Protein AF-A0A7E6EPK2-F1 (afdb_monomer)

Structure (mmCIF, N/CA/C/O backbone):
data_AF-A0A7E6EPK2-F1
#
_entry.id   AF-A0A7E6EPK2-F1
#
loop_
_atom_site.group_PDB
_atom_site.id
_atom_site.type_symbol
_atom_site.label_atom_id
_atom_site.label_alt_id
_atom_site.label_comp_id
_atom_site.label_asym_id
_atom_site.label_entity_id
_atom_site.label_seq_id
_atom_site.pdbx_PDB_ins_code
_atom_site.Cartn_x
_atom_site.Cartn_y
_atom_site.Cartn_z
_atom_site.occupancy
_atom_site.B_iso_or_equiv
_atom_site.auth_seq_id
_atom_site.auth_comp_id
_atom_site.auth_asym_id
_atom_site.auth_atom_id
_atom_site.pdbx_PDB_model_num
ATOM 1 N N . MET A 1 1 ? -12.615 52.666 -7.085 1.00 39.44 1 MET A N 1
ATOM 2 C CA . MET A 1 1 ? -12.858 51.399 -6.363 1.00 39.44 1 MET A CA 1
ATOM 3 C C . MET A 1 1 ? -12.971 50.296 -7.410 1.00 39.44 1 MET A C 1
ATOM 5 O O . MET A 1 1 ? -14.029 50.155 -8.000 1.00 39.44 1 MET A O 1
ATOM 9 N N . HIS A 1 2 ? -11.875 49.606 -7.739 1.00 39.09 2 HIS A N 1
ATOM 10 C CA . HIS A 1 2 ? -11.909 48.462 -8.660 1.00 39.09 2 HIS A CA 1
ATOM 11 C C . HIS A 1 2 ? -11.990 47.189 -7.820 1.00 39.09 2 HIS A C 1
ATOM 13 O O . HIS A 1 2 ? -11.055 46.872 -7.089 1.00 39.09 2 HIS A O 1
ATOM 19 N N . PHE A 1 3 ? -13.142 46.522 -7.870 1.00 43.41 3 PHE A N 1
ATOM 20 C CA . PHE A 1 3 ? -13.379 45.263 -7.176 1.00 43.41 3 PHE A CA 1
ATOM 21 C C . PHE A 1 3 ? -12.664 44.113 -7.892 1.00 43.41 3 PHE A C 1
ATOM 23 O O . PHE A 1 3 ? -12.758 43.952 -9.109 1.00 43.41 3 PHE A O 1
ATOM 30 N N . SER A 1 4 ? -11.950 43.332 -7.085 1.00 51.44 4 SER A N 1
ATOM 31 C CA . SER A 1 4 ? -11.277 42.07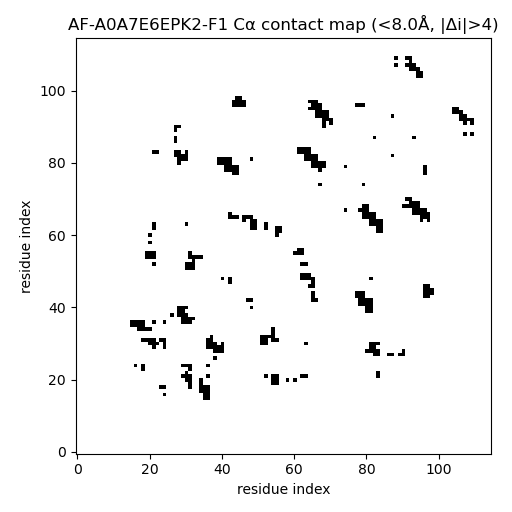8 -7.398 1.00 51.44 4 SER A CA 1
ATOM 32 C C . SER A 1 4 ? -12.085 41.176 -8.327 1.00 51.44 4 SER A C 1
ATOM 34 O O . SER A 1 4 ? -13.186 40.754 -7.994 1.00 51.44 4 SER A O 1
ATOM 36 N N . SER A 1 5 ? -11.486 40.807 -9.456 1.00 50.72 5 SER A N 1
ATOM 37 C CA . SER A 1 5 ? -11.909 39.659 -10.270 1.00 50.72 5 SER A CA 1
ATOM 38 C C . SER A 1 5 ? -10.767 38.649 -10.387 1.00 50.72 5 SER A C 1
ATOM 40 O O . SER A 1 5 ? -10.569 38.032 -11.425 1.00 50.72 5 SER A 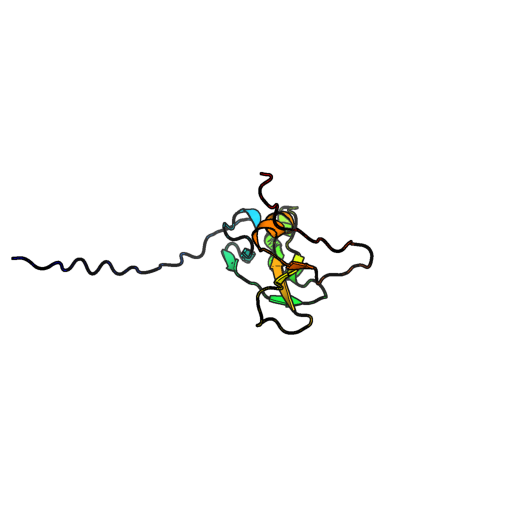O 1
ATOM 42 N N . ALA A 1 6 ? -9.985 38.478 -9.320 1.00 53.69 6 ALA A N 1
ATOM 43 C CA . ALA A 1 6 ? -9.152 37.295 -9.164 1.00 53.69 6 ALA A CA 1
ATOM 44 C C . ALA A 1 6 ? -10.051 36.177 -8.632 1.00 53.69 6 ALA A C 1
ATOM 46 O O . ALA A 1 6 ? -9.975 35.776 -7.472 1.00 53.69 6 ALA A O 1
ATOM 47 N N . LEU A 1 7 ? -10.963 35.713 -9.489 1.00 48.81 7 LEU A N 1
ATOM 48 C CA . LEU A 1 7 ? -11.565 34.401 -9.343 1.00 48.81 7 LEU A CA 1
ATOM 49 C C . LEU A 1 7 ? -10.425 33.418 -9.634 1.00 48.81 7 LEU A C 1
ATOM 51 O O . LEU A 1 7 ? -10.263 32.931 -10.749 1.00 48.81 7 LEU A O 1
ATOM 55 N N . THR A 1 8 ? -9.543 33.234 -8.651 1.00 54.28 8 THR A N 1
ATOM 56 C CA . THR A 1 8 ? -8.537 32.182 -8.652 1.00 54.28 8 THR A CA 1
ATOM 57 C C . THR A 1 8 ? -9.331 30.897 -8.585 1.00 54.28 8 THR A C 1
ATOM 59 O O . THR A 1 8 ? -9.704 30.417 -7.518 1.00 54.28 8 THR A O 1
ATOM 62 N N . ILE A 1 9 ? -9.689 30.404 -9.765 1.00 54.22 9 ILE A N 1
ATOM 63 C CA . ILE A 1 9 ? -10.187 29.065 -9.982 1.00 54.22 9 ILE A CA 1
ATOM 64 C C . ILE A 1 9 ? -9.082 28.178 -9.412 1.00 54.22 9 ILE A C 1
ATOM 66 O O . ILE A 1 9 ? -8.069 27.934 -10.066 1.00 54.22 9 ILE A O 1
ATOM 70 N N . CYS A 1 10 ? -9.245 27.739 -8.163 1.00 49.09 10 CYS A N 1
ATOM 71 C CA . CYS A 1 10 ? -8.569 26.569 -7.630 1.00 49.09 10 CYS A CA 1
ATOM 72 C C . CYS A 1 10 ? -9.090 25.375 -8.430 1.00 49.09 10 CYS A C 1
ATOM 74 O O . CYS A 1 10 ? -9.870 24.560 -7.944 1.00 49.09 10 CYS A O 1
ATOM 76 N N . ALA A 1 11 ? -8.691 25.306 -9.699 1.00 52.34 11 ALA A N 1
ATOM 77 C CA . ALA A 1 11 ? -8.663 24.079 -10.446 1.00 52.34 11 ALA A CA 1
ATOM 78 C C . ALA A 1 11 ? -7.656 23.219 -9.691 1.00 52.34 11 ALA A C 1
ATOM 80 O O . ALA A 1 11 ? -6.447 23.313 -9.896 1.00 52.34 11 ALA A O 1
ATOM 81 N N . PHE A 1 12 ? -8.169 22.433 -8.748 1.00 47.88 12 PHE A N 1
ATOM 82 C CA . PHE A 1 12 ? -7.507 21.246 -8.250 1.00 47.88 12 PHE A CA 1
ATOM 83 C C . PHE A 1 12 ? -7.334 20.323 -9.454 1.00 47.88 12 PHE A C 1
ATOM 85 O O . PHE A 1 12 ? -8.106 19.396 -9.681 1.00 47.88 12 PHE A O 1
ATOM 92 N N . ILE A 1 13 ? -6.334 20.617 -10.282 1.00 51.56 13 ILE A N 1
ATOM 93 C CA . ILE A 1 13 ? -5.779 19.649 -11.201 1.00 51.56 13 ILE A CA 1
ATOM 94 C C . ILE A 1 13 ? -5.080 18.661 -10.272 1.00 51.56 13 ILE A C 1
ATOM 96 O O . ILE A 1 13 ? -3.914 18.841 -9.923 1.00 51.56 13 ILE A O 1
ATOM 100 N N . CYS A 1 14 ? -5.812 17.647 -9.810 1.00 55.41 14 CYS A N 1
ATOM 101 C CA . CYS A 1 14 ? -5.208 16.402 -9.364 1.00 55.41 14 CYS A CA 1
ATOM 102 C C . CYS A 1 14 ? -4.462 15.842 -10.578 1.00 55.41 14 CYS A C 1
ATOM 104 O O . CYS A 1 14 ? -4.998 15.024 -11.317 1.00 55.41 14 CYS A O 1
ATOM 106 N N . LYS A 1 15 ? -3.254 16.354 -10.847 1.00 60.91 15 LYS A N 1
ATOM 107 C CA . LYS A 1 15 ? -2.338 15.715 -11.781 1.00 60.91 15 LYS A CA 1
ATOM 108 C C . LYS A 1 15 ? -2.072 14.346 -11.181 1.00 60.91 15 LYS A C 1
ATOM 110 O O . LYS A 1 15 ? -1.527 14.270 -10.079 1.00 60.91 15 LYS A O 1
ATOM 115 N N . GLU A 1 16 ? -2.535 13.297 -11.852 1.00 67.19 16 GLU A N 1
ATOM 116 C CA . GLU A 1 16 ? -2.161 11.937 -11.490 1.00 67.19 16 GLU A CA 1
ATOM 117 C C . GLU A 1 16 ? -0.632 11.901 -11.439 1.00 67.19 16 GLU A C 1
ATOM 119 O O . GLU A 1 16 ? 0.042 12.305 -12.389 1.00 67.19 16 GLU A O 1
ATOM 124 N N . LYS A 1 17 ? -0.084 11.565 -10.270 1.00 83.69 17 LYS A N 1
ATOM 125 C CA . LYS A 1 17 ? 1.358 11.601 -10.067 1.00 83.69 17 LYS A CA 1
ATOM 126 C C . LYS A 1 17 ? 1.951 10.351 -10.699 1.00 83.69 17 LYS A C 1
ATOM 128 O O . LYS A 1 17 ? 1.549 9.242 -10.345 1.00 83.69 17 LYS A O 1
ATOM 133 N N . GLU A 1 18 ? 2.896 10.549 -11.606 1.00 90.38 18 GLU A N 1
ATOM 134 C CA . GLU A 1 18 ? 3.665 9.455 -12.185 1.00 90.38 18 GLU A CA 1
ATOM 135 C C . GLU A 1 18 ? 4.539 8.787 -11.117 1.00 90.38 18 GLU A C 1
ATOM 137 O O . GLU A 1 18 ? 5.022 9.436 -10.182 1.00 90.38 18 GLU A O 1
ATOM 142 N N . CYS A 1 19 ? 4.726 7.481 -11.251 1.00 90.25 19 CYS A N 1
ATOM 143 C CA . CYS A 1 19 ? 5.522 6.672 -10.340 1.00 90.25 19 CYS A CA 1
ATOM 144 C C . CYS A 1 19 ? 6.196 5.517 -11.080 1.00 90.25 19 CYS A C 1
ATOM 146 O O . CYS A 1 19 ? 5.720 5.049 -12.113 1.00 90.25 19 CYS A O 1
ATOM 148 N N . THR A 1 20 ? 7.298 5.038 -10.514 1.00 90.19 20 THR A N 1
ATOM 149 C CA . THR A 1 20 ? 7.972 3.803 -10.930 1.00 90.19 20 THR A CA 1
ATOM 150 C C . THR A 1 20 ? 7.729 2.692 -9.913 1.00 90.19 20 THR A C 1
ATOM 152 O O . THR A 1 20 ? 7.578 1.537 -10.294 1.00 9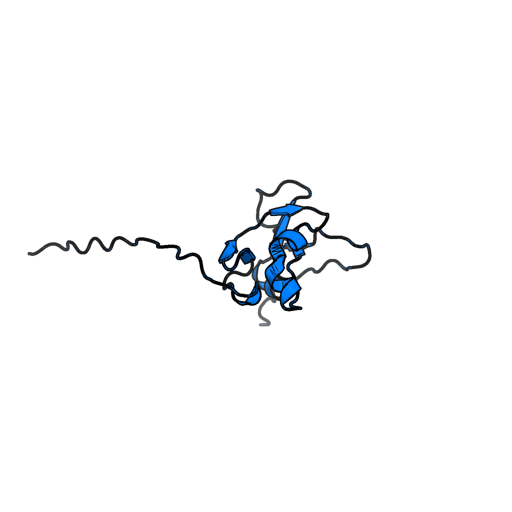0.19 20 THR A O 1
ATOM 155 N N . VAL A 1 21 ? 7.639 3.037 -8.629 1.00 91.12 21 VAL A N 1
ATOM 156 C CA . VAL A 1 21 ? 7.281 2.140 -7.521 1.00 91.12 21 VAL A CA 1
ATOM 157 C C . VAL A 1 21 ? 6.356 2.862 -6.540 1.00 91.12 21 VAL A C 1
ATOM 159 O O . VAL A 1 21 ? 6.268 4.090 -6.527 1.00 91.12 21 VAL A O 1
ATOM 162 N N . SER A 1 22 ? 5.663 2.125 -5.675 1.00 90.00 22 SER A N 1
ATOM 163 C CA . SER A 1 22 ? 4.722 2.679 -4.686 1.00 90.00 22 SER A CA 1
ATOM 164 C C . SER A 1 22 ? 5.395 3.608 -3.663 1.00 90.00 22 SER A C 1
ATOM 166 O O . SER A 1 22 ? 4.742 4.424 -3.002 1.00 90.00 22 SER A O 1
ATOM 168 N N . TYR A 1 23 ? 6.722 3.546 -3.546 1.00 88.44 23 TYR A N 1
ATOM 169 C CA . TYR A 1 23 ? 7.506 4.479 -2.741 1.00 88.44 23 TYR A CA 1
ATOM 170 C C . TYR A 1 23 ? 7.466 5.917 -3.258 1.00 88.44 23 TYR A C 1
ATOM 172 O O . TYR A 1 23 ? 7.414 6.830 -2.433 1.00 88.44 23 TYR A O 1
ATOM 180 N N . ASP A 1 24 ? 7.360 6.117 -4.572 1.00 89.25 24 ASP A N 1
ATOM 181 C CA . ASP A 1 24 ? 7.325 7.444 -5.201 1.00 89.25 24 ASP A CA 1
ATOM 182 C C . ASP A 1 24 ? 6.038 8.220 -4.870 1.00 89.25 24 ASP A C 1
ATOM 184 O O . ASP A 1 24 ? 5.976 9.457 -4.969 1.00 89.25 24 ASP A O 1
ATOM 188 N N . CYS A 1 25 ? 4.994 7.497 -4.459 1.00 89.06 25 CYS A N 1
ATOM 189 C CA . CYS A 1 25 ? 3.701 8.071 -4.133 1.00 89.06 25 CYS A CA 1
ATOM 190 C C . CYS A 1 25 ? 3.723 8.768 -2.760 1.00 89.06 25 CYS A C 1
ATOM 192 O O . CYS A 1 25 ? 4.118 8.163 -1.760 1.00 89.06 25 CYS A O 1
ATOM 194 N N . PRO A 1 26 ? 3.328 10.050 -2.674 1.00 87.75 26 PRO A N 1
ATOM 195 C CA . PRO A 1 26 ? 3.454 10.842 -1.456 1.00 87.75 26 PRO A CA 1
ATOM 196 C C . PRO A 1 26 ? 2.449 10.431 -0.377 1.00 87.75 26 PRO A C 1
ATOM 198 O O . PRO A 1 26 ? 2.727 10.626 0.804 1.00 87.75 26 PRO A O 1
ATOM 201 N N . ASN A 1 27 ? 1.285 9.884 -0.746 1.00 87.94 27 ASN A N 1
ATOM 202 C CA . ASN A 1 27 ? 0.305 9.444 0.237 1.00 87.94 27 ASN A CA 1
ATOM 203 C C . ASN A 1 27 ? 0.625 8.018 0.720 1.00 87.94 27 ASN A C 1
ATOM 205 O O . ASN A 1 27 ? 0.904 7.143 -0.101 1.00 87.94 27 ASN A O 1
ATOM 209 N N . PRO A 1 28 ? 0.508 7.726 2.026 1.00 85.06 28 PRO A N 1
ATOM 210 C CA . PRO A 1 28 ? 0.741 6.379 2.539 1.00 85.06 28 PRO A CA 1
ATOM 211 C C . PRO A 1 28 ? -0.269 5.342 2.025 1.00 85.06 28 PRO A C 1
ATOM 213 O O . PRO A 1 28 ? 0.021 4.152 2.047 1.00 85.06 28 PRO A O 1
ATOM 216 N N . ARG A 1 29 ? -1.429 5.779 1.521 1.00 86.69 29 ARG A N 1
ATOM 217 C CA . ARG A 1 29 ? -2.484 4.925 0.951 1.00 86.69 29 ARG A CA 1
ATOM 218 C C . ARG A 1 29 ? -2.472 4.877 -0.576 1.00 86.69 29 ARG A C 1
ATOM 220 O O . ARG A 1 29 ? -3.471 4.490 -1.183 1.00 86.69 29 ARG A O 1
ATOM 227 N N . GLU A 1 30 ? -1.402 5.360 -1.197 1.00 90.62 30 GLU A N 1
ATOM 228 C CA . GLU A 1 30 ? -1.211 5.281 -2.641 1.00 90.62 30 GLU A CA 1
ATOM 229 C C . GLU A 1 30 ? -0.287 4.122 -3.018 1.00 90.62 30 GLU A C 1
ATOM 231 O O . GLU A 1 30 ? 0.709 3.852 -2.347 1.00 90.62 30 GLU A O 1
ATOM 236 N N . VAL A 1 31 ? -0.623 3.469 -4.127 1.00 90.94 31 VAL A N 1
ATOM 237 C CA . VAL A 1 31 ? 0.131 2.377 -4.752 1.00 90.94 31 VAL A CA 1
ATOM 238 C C . VAL A 1 31 ? 0.379 2.729 -6.213 1.00 90.94 31 VAL A C 1
ATOM 240 O O . VAL A 1 31 ? -0.466 3.359 -6.854 1.00 90.94 31 VAL A O 1
ATOM 243 N N . CYS A 1 32 ? 1.530 2.330 -6.747 1.00 91.31 32 CYS A N 1
ATOM 244 C CA . CYS A 1 32 ? 1.883 2.589 -8.134 1.00 91.31 32 CYS A CA 1
ATOM 245 C C . CYS A 1 32 ? 1.278 1.540 -9.075 1.00 91.31 32 CYS A C 1
ATOM 247 O O . CYS A 1 32 ? 1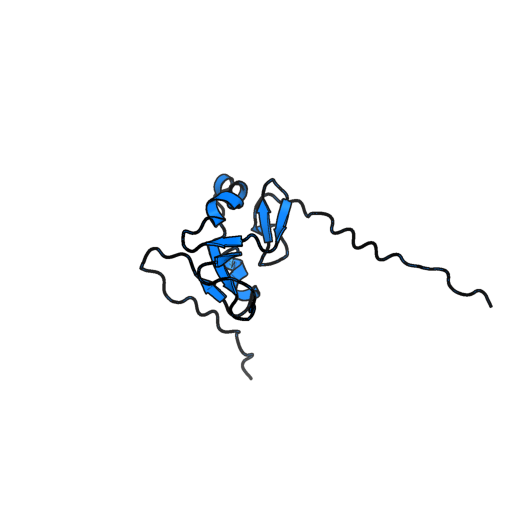.743 0.404 -9.124 1.00 91.31 32 CYS A O 1
ATOM 249 N N . VAL A 1 33 ? 0.269 1.929 -9.861 1.00 90.38 33 VAL A N 1
ATOM 250 C CA . VAL A 1 33 ? -0.411 1.051 -10.826 1.00 90.38 33 VAL A CA 1
ATOM 251 C C . VAL A 1 33 ? -0.325 1.660 -12.212 1.00 90.38 33 VAL A C 1
ATOM 253 O O . VAL A 1 33 ? -0.811 2.767 -12.434 1.00 90.38 33 VAL A O 1
ATOM 256 N N . GLY A 1 34 ? 0.276 0.936 -13.158 1.00 88.06 34 GLY A N 1
ATOM 257 C CA . GLY A 1 34 ? 0.412 1.423 -14.533 1.00 88.06 34 GLY A CA 1
ATOM 258 C C . GLY A 1 34 ? 1.129 2.773 -14.607 1.00 88.06 34 GLY A C 1
ATOM 259 O O . GLY A 1 34 ? 0.685 3.650 -15.336 1.00 88.06 34 GLY A O 1
ATOM 260 N N . GLN A 1 35 ? 2.192 2.940 -13.810 1.00 89.31 35 GLN A N 1
ATOM 261 C CA . GLN A 1 35 ? 2.990 4.169 -13.687 1.00 89.31 35 GLN A CA 1
ATOM 262 C C . GLN A 1 35 ? 2.256 5.375 -13.084 1.00 89.31 35 GLN A C 1
ATOM 264 O O . GLN A 1 35 ? 2.753 6.494 -13.164 1.00 89.31 35 GLN A O 1
ATOM 269 N N . LEU A 1 36 ? 1.100 5.169 -12.447 1.00 90.69 36 LEU A N 1
ATOM 270 C CA . LEU A 1 36 ? 0.330 6.230 -11.801 1.00 90.69 36 LEU A CA 1
ATOM 271 C C . LEU A 1 36 ? 0.019 5.884 -10.342 1.00 90.69 3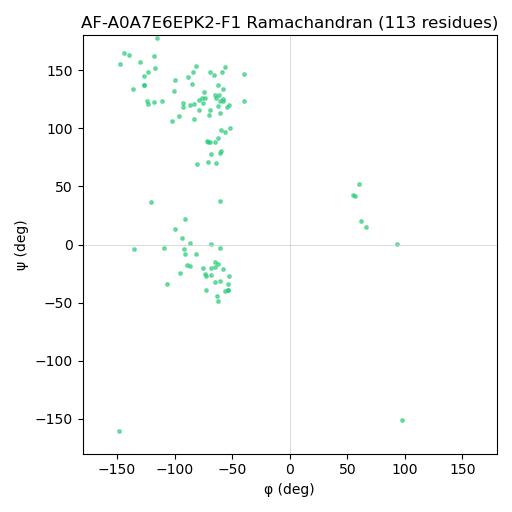6 LEU A C 1
ATOM 273 O O . LEU A 1 36 ? -0.385 4.763 -10.023 1.00 90.69 36 LEU A O 1
ATOM 277 N N . CYS A 1 37 ? 0.160 6.864 -9.451 1.00 90.75 37 CYS A N 1
ATOM 278 C CA . CYS A 1 37 ? -0.219 6.725 -8.048 1.00 90.75 37 CYS A CA 1
ATOM 279 C C . CYS A 1 37 ? -1.743 6.639 -7.908 1.00 90.75 37 CYS A C 1
ATOM 281 O O . CYS A 1 37 ? -2.473 7.588 -8.204 1.00 90.75 37 CYS A O 1
ATOM 283 N N . ARG A 1 38 ? -2.231 5.495 -7.424 1.00 89.69 38 ARG A N 1
ATOM 284 C CA . ARG A 1 38 ? -3.649 5.224 -7.171 1.00 89.69 38 ARG A CA 1
ATOM 285 C C . ARG A 1 38 ? -3.897 5.122 -5.674 1.00 89.69 38 ARG A C 1
ATOM 287 O O . ARG A 1 38 ? -3.277 4.312 -4.992 1.00 89.69 38 ARG A O 1
ATOM 294 N N . LYS A 1 39 ? -4.814 5.943 -5.168 1.00 88.44 39 LYS A N 1
ATOM 295 C CA . LYS A 1 39 ? -5.159 6.018 -3.745 1.00 88.44 39 LYS A CA 1
ATOM 296 C C . LYS A 1 39 ? -6.266 5.029 -3.376 1.00 88.44 39 LYS A C 1
ATOM 298 O O . LYS A 1 39 ? -7.217 4.876 -4.137 1.00 88.44 39 LYS A O 1
ATOM 303 N N . ASN A 1 40 ? -6.183 4.459 -2.171 1.00 86.88 40 ASN A N 1
ATOM 304 C CA . ASN A 1 40 ? -7.214 3.611 -1.560 1.00 86.88 40 ASN A CA 1
ATOM 305 C C . ASN A 1 40 ? -7.619 2.427 -2.454 1.00 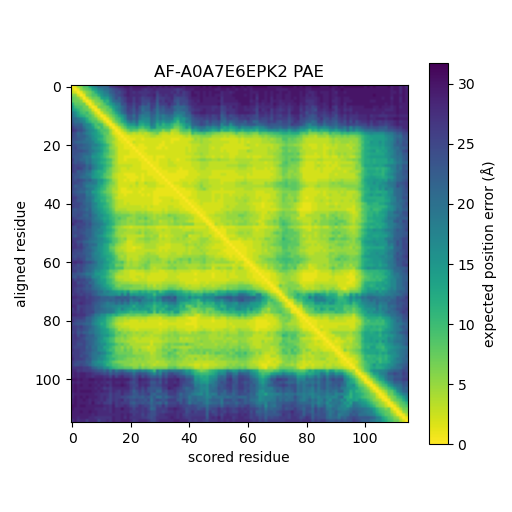86.88 40 ASN A C 1
ATOM 307 O O . ASN A 1 40 ? -8.806 2.129 -2.589 1.00 86.88 40 ASN A O 1
ATOM 311 N N . LEU A 1 41 ? -6.642 1.768 -3.084 1.00 88.62 41 LEU A N 1
ATOM 312 C CA . LEU A 1 41 ? -6.931 0.561 -3.851 1.00 88.62 41 LEU A CA 1
ATOM 313 C C . LEU A 1 41 ? -7.518 -0.501 -2.922 1.00 88.62 41 LEU A C 1
ATOM 315 O O . LEU A 1 41 ? -6.879 -0.815 -1.913 1.00 88.62 41 LEU A O 1
ATOM 319 N N . PRO A 1 42 ? -8.715 -1.023 -3.231 1.00 88.06 42 PRO A N 1
ATOM 320 C CA . PRO A 1 42 ? -9.358 -2.006 -2.387 1.00 88.06 42 PRO A CA 1
ATOM 321 C C . PRO A 1 42 ? -8.586 -3.318 -2.444 1.00 88.06 42 PRO A C 1
ATOM 323 O O . PRO A 1 42 ? -8.012 -3.672 -3.474 1.00 88.06 42 PRO A O 1
ATOM 326 N N . CYS A 1 43 ? -8.622 -4.039 -1.334 1.00 87.06 43 CYS A N 1
ATOM 327 C CA . CYS A 1 43 ? -8.069 -5.376 -1.251 1.00 87.06 43 CYS A CA 1
ATOM 328 C C . CYS A 1 43 ? -8.893 -6.281 -0.348 1.00 87.06 43 CYS A C 1
ATOM 330 O O . CYS A 1 43 ? -9.715 -5.806 0.440 1.00 87.06 43 CYS A O 1
ATOM 332 N N . ASN A 1 44 ? -8.657 -7.583 -0.442 1.00 85.50 44 ASN A N 1
ATOM 333 C CA . ASN A 1 44 ? -9.305 -8.596 0.379 1.00 85.50 44 ASN A CA 1
ATOM 334 C C . ASN A 1 44 ? -8.306 -9.331 1.297 1.00 85.50 44 ASN A C 1
ATOM 336 O O . ASN A 1 44 ? -7.094 -9.099 1.280 1.00 85.50 44 ASN A O 1
ATOM 340 N N . LYS A 1 45 ? -8.830 -10.250 2.115 1.00 80.31 45 LYS A N 1
ATOM 341 C CA . LYS A 1 45 ? -8.039 -11.102 3.022 1.00 80.31 45 LYS A CA 1
ATOM 342 C C . LYS A 1 45 ? -6.969 -11.963 2.328 1.00 80.31 45 LYS A C 1
ATOM 344 O O . LYS A 1 45 ? -6.017 -12.369 2.984 1.00 80.31 45 LYS A O 1
ATOM 349 N N . ASP A 1 46 ? -7.105 -12.216 1.027 1.00 81.38 46 ASP A N 1
ATOM 350 C CA . ASP A 1 46 ? -6.175 -13.039 0.246 1.00 81.38 46 ASP A CA 1
ATOM 351 C C . ASP A 1 46 ? -4.989 -12.216 -0.298 1.00 81.38 46 ASP A C 1
ATOM 353 O O . ASP A 1 46 ? -4.102 -12.755 -0.954 1.00 81.38 46 ASP A O 1
ATOM 357 N N . ASN A 1 47 ? -4.932 -10.916 0.020 1.00 78.94 47 ASN A N 1
ATOM 358 C CA . ASN A 1 47 ? -3.868 -9.993 -0.375 1.00 78.94 47 ASN A CA 1
ATOM 359 C C . ASN A 1 47 ? -3.703 -9.832 -1.896 1.00 78.94 47 ASN A C 1
ATOM 361 O O . ASN A 1 47 ? -2.597 -9.884 -2.438 1.00 78.94 47 ASN A O 1
ATOM 365 N N . ASP A 1 48 ? -4.803 -9.529 -2.575 1.00 82.69 48 ASP A N 1
ATOM 366 C CA . ASP A 1 48 ? -4.852 -9.123 -3.985 1.00 82.69 48 ASP A CA 1
ATOM 367 C C . ASP A 1 48 ? -4.073 -7.826 -4.303 1.00 82.69 48 ASP A C 1
ATOM 369 O O . ASP A 1 48 ? -3.898 -7.483 -5.472 1.00 82.69 48 ASP A O 1
ATOM 373 N N . CYS A 1 49 ? -3.487 -7.156 -3.302 1.00 85.62 49 CYS A N 1
ATOM 374 C CA . CYS A 1 49 ? -2.525 -6.068 -3.507 1.00 85.62 49 CYS A CA 1
ATOM 375 C C . CYS A 1 49 ? -1.359 -6.442 -4.429 1.00 85.62 49 CYS A C 1
ATOM 377 O O . CYS A 1 49 ? -0.830 -5.571 -5.118 1.00 85.62 49 CYS A O 1
ATOM 379 N N . PHE A 1 50 ? -1.003 -7.729 -4.500 1.00 79.81 50 PHE A N 1
ATOM 380 C CA . PHE A 1 50 ? -0.021 -8.242 -5.454 1.00 79.81 50 PHE A CA 1
ATOM 381 C C . PHE A 1 50 ? -0.346 -7.864 -6.910 1.00 79.81 50 PHE A C 1
ATOM 383 O O . PHE A 1 50 ? 0.553 -7.490 -7.659 1.00 79.81 50 PHE A O 1
ATOM 390 N N . PHE A 1 51 ? -1.622 -7.890 -7.312 1.00 80.88 51 PHE A N 1
ATOM 391 C CA . PHE A 1 51 ? -2.026 -7.568 -8.687 1.00 80.88 51 PHE A CA 1
ATOM 392 C C . PHE A 1 51 ? -1.829 -6.089 -9.031 1.00 80.88 51 PHE A C 1
ATOM 394 O O . PHE A 1 51 ? -1.615 -5.743 -10.192 1.00 80.88 51 PHE A O 1
ATOM 401 N N . TYR A 1 52 ? -1.867 -5.219 -8.023 1.00 82.06 52 TYR A N 1
ATOM 402 C CA . TYR A 1 52 ? -1.648 -3.784 -8.181 1.00 82.06 52 TYR A CA 1
ATOM 403 C C . TYR A 1 52 ? -0.170 -3.398 -8.048 1.00 82.06 52 TYR A C 1
ATOM 405 O O . TYR A 1 52 ? 0.233 -2.341 -8.516 1.00 82.06 52 TYR A O 1
ATOM 413 N N . ALA A 1 53 ? 0.653 -4.273 -7.473 1.00 83.31 53 ALA A N 1
ATOM 414 C CA . ALA A 1 53 ? 2.062 -4.042 -7.177 1.00 83.31 53 ALA A CA 1
ATOM 415 C C . ALA A 1 53 ? 3.017 -4.466 -8.305 1.00 83.31 53 ALA A C 1
ATOM 417 O O . ALA A 1 53 ? 4.192 -4.726 -8.051 1.00 83.31 53 ALA A O 1
ATOM 418 N N . ALA A 1 54 ? 2.543 -4.569 -9.552 1.00 81.50 54 ALA A N 1
ATOM 419 C CA . ALA A 1 54 ? 3.352 -5.059 -10.674 1.00 81.50 54 ALA A CA 1
ATOM 420 C C . ALA A 1 54 ? 4.682 -4.295 -10.821 1.00 81.50 54 ALA A C 1
ATOM 422 O O . ALA A 1 54 ? 5.723 -4.897 -11.084 1.00 81.50 54 ALA A O 1
ATOM 423 N N . ALA A 1 55 ? 4.651 -2.979 -10.600 1.00 83.88 55 ALA A N 1
ATOM 424 C CA . ALA A 1 55 ? 5.830 -2.129 -10.676 1.00 83.88 55 ALA A CA 1
ATOM 425 C C . ALA A 1 55 ? 6.785 -2.344 -9.486 1.00 83.88 55 ALA A C 1
ATOM 427 O O . ALA A 1 55 ? 7.997 -2.409 -9.679 1.00 83.88 55 ALA A O 1
ATOM 428 N N . ASP A 1 56 ? 6.258 -2.540 -8.273 1.00 83.56 56 ASP A N 1
ATOM 429 C CA . ASP A 1 56 ? 7.068 -2.881 -7.096 1.00 83.56 56 ASP A CA 1
ATOM 430 C C . ASP A 1 56 ? 7.758 -4.241 -7.274 1.00 83.56 56 ASP A C 1
ATOM 432 O O . ASP A 1 56 ? 8.957 -4.364 -7.034 1.00 83.56 56 ASP A O 1
ATOM 436 N N . ILE A 1 57 ? 7.026 -5.243 -7.776 1.00 83.38 57 ILE A N 1
ATOM 437 C CA . ILE A 1 57 ? 7.533 -6.600 -8.028 1.00 83.38 57 ILE A CA 1
ATOM 438 C C . ILE A 1 57 ? 8.647 -6.578 -9.076 1.00 83.38 57 ILE A C 1
ATOM 440 O O . ILE A 1 57 ? 9.709 -7.157 -8.853 1.00 83.38 57 ILE A O 1
ATOM 444 N N . ALA A 1 58 ? 8.429 -5.891 -10.201 1.00 84.69 58 ALA A N 1
ATOM 445 C CA . ALA A 1 58 ? 9.421 -5.783 -11.269 1.00 84.69 58 ALA A CA 1
ATOM 446 C C . ALA A 1 58 ? 10.726 -5.120 -10.796 1.00 84.69 58 ALA A C 1
ATOM 448 O O . ALA A 1 58 ? 11.802 -5.467 -11.276 1.00 84.69 58 ALA A O 1
ATOM 449 N N . ASN A 1 59 ? 10.632 -4.202 -9.831 1.00 83.69 59 ASN A N 1
ATOM 450 C CA . ASN A 1 59 ? 11.773 -3.494 -9.254 1.00 83.69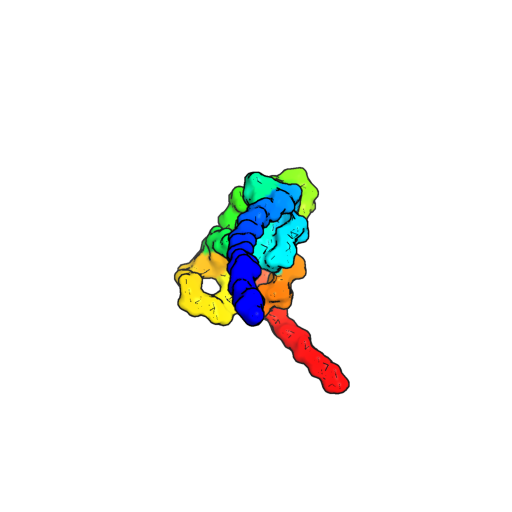 59 ASN A CA 1
ATOM 451 C C . ASN A 1 59 ? 12.329 -4.154 -7.978 1.00 83.69 59 ASN A C 1
ATOM 453 O O . ASN A 1 59 ? 13.203 -3.579 -7.332 1.00 83.69 59 ASN A O 1
ATOM 457 N N . GLY A 1 60 ? 11.826 -5.328 -7.572 1.00 81.00 60 GLY A N 1
ATOM 458 C CA . GLY A 1 60 ? 12.250 -6.006 -6.339 1.00 81.00 60 GLY A CA 1
ATOM 459 C C . GLY A 1 60 ? 11.965 -5.216 -5.054 1.00 81.00 60 GLY A C 1
ATOM 460 O O . GLY A 1 60 ? 12.593 -5.458 -4.026 1.00 81.00 60 GLY A O 1
ATOM 461 N N . SER A 1 61 ? 11.045 -4.253 -5.113 1.00 80.38 61 SER A N 1
ATOM 462 C CA . SER A 1 61 ? 10.666 -3.404 -3.985 1.00 80.38 61 SER A CA 1
ATOM 463 C C . SER A 1 61 ? 9.660 -4.110 -3.067 1.00 80.38 61 SER A C 1
ATOM 465 O O . SER A 1 61 ? 8.896 -4.967 -3.527 1.00 80.38 61 SER A O 1
ATOM 467 N N . PRO A 1 62 ? 9.608 -3.752 -1.769 1.00 77.81 62 PRO A N 1
ATOM 468 C CA . PRO A 1 62 ? 8.547 -4.209 -0.882 1.00 77.81 62 PRO A CA 1
ATOM 469 C C . PRO A 1 62 ? 7.171 -3.867 -1.461 1.00 77.81 62 PRO A C 1
ATOM 471 O O . PRO A 1 62 ? 6.842 -2.700 -1.669 1.00 77.81 62 PRO A O 1
ATOM 474 N N . HIS A 1 63 ? 6.364 -4.890 -1.731 1.00 81.44 63 HIS A N 1
ATOM 475 C CA . HIS A 1 63 ? 5.038 -4.701 -2.304 1.00 81.44 63 HIS A CA 1
ATOM 476 C C . HIS A 1 63 ? 4.003 -4.383 -1.210 1.00 81.44 63 HIS A C 1
ATOM 478 O O . HIS A 1 63 ? 4.126 -4.852 -0.071 1.00 81.44 63 HIS A O 1
ATOM 484 N N . PRO A 1 64 ? 2.969 -3.589 -1.532 1.00 87.62 64 PRO A N 1
ATOM 485 C CA . PRO A 1 64 ? 1.891 -3.272 -0.611 1.00 87.62 64 PRO A CA 1
ATOM 486 C C . PRO A 1 64 ? 1.148 -4.516 -0.118 1.00 87.62 64 PRO A C 1
ATOM 488 O O . PRO A 1 64 ? 0.990 -5.509 -0.831 1.00 87.62 64 PRO A O 1
ATOM 491 N N . LYS A 1 65 ? 0.654 -4.424 1.117 1.00 88.69 65 LYS A N 1
ATOM 492 C CA . LYS A 1 65 ? -0.171 -5.448 1.764 1.00 88.69 65 LYS A CA 1
ATOM 493 C C . LYS A 1 65 ? -1.556 -4.898 2.083 1.00 88.69 65 LYS A C 1
ATOM 495 O O . LYS A 1 65 ? -1.755 -3.683 2.122 1.00 88.69 65 LYS A O 1
ATOM 500 N N . CYS A 1 66 ? -2.500 -5.799 2.330 1.00 88.00 66 CYS A N 1
ATOM 501 C CA . CYS A 1 66 ? -3.870 -5.433 2.644 1.00 88.00 66 CYS A CA 1
ATOM 502 C C . CYS A 1 66 ? -4.067 -5.088 4.125 1.00 88.00 66 CYS A C 1
ATOM 504 O O . CYS A 1 66 ? -3.859 -5.932 5.006 1.00 88.00 66 CYS A O 1
ATOM 506 N N . TYR A 1 67 ? -4.529 -3.864 4.392 1.00 86.62 67 TYR A N 1
ATOM 507 C CA . TYR A 1 67 ? -4.828 -3.371 5.735 1.00 86.62 67 TYR A CA 1
ATOM 508 C C . TYR A 1 67 ? -6.248 -2.816 5.828 1.00 86.62 67 TYR A C 1
ATOM 510 O O . TYR A 1 67 ? -6.704 -2.057 4.977 1.00 86.62 67 TYR A O 1
ATOM 518 N N . LYS A 1 68 ? -6.940 -3.138 6.915 1.00 85.12 68 LYS A N 1
ATOM 519 C CA . LYS A 1 68 ? -8.182 -2.496 7.330 1.00 85.12 68 LYS A CA 1
ATOM 520 C C . LYS A 1 68 ? -7.859 -1.268 8.174 1.00 85.12 68 LYS A C 1
ATOM 522 O O . LYS A 1 68 ? -7.250 -1.403 9.232 1.00 85.12 68 LYS A O 1
ATOM 527 N N . VAL A 1 69 ? -8.287 -0.085 7.741 1.00 79.56 69 VAL A N 1
ATOM 528 C CA . VAL A 1 69 ? -8.192 1.143 8.547 1.00 79.56 69 VAL A CA 1
ATOM 529 C C . VAL A 1 69 ? -9.328 1.138 9.566 1.00 79.56 69 VAL A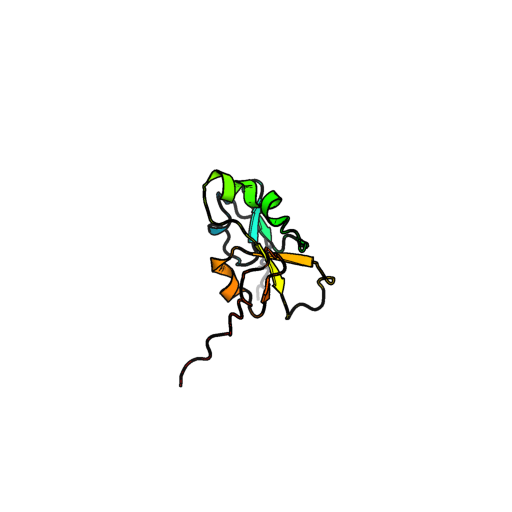 C 1
ATOM 531 O O . VAL A 1 69 ? -10.495 1.127 9.188 1.00 79.56 69 VAL A O 1
ATOM 534 N N . LEU A 1 70 ? -8.995 1.088 10.857 1.00 74.81 70 LEU A N 1
ATOM 535 C CA . LEU A 1 70 ? -9.972 0.863 11.930 1.00 74.81 70 LEU A CA 1
ATOM 536 C C . LEU A 1 70 ? -10.855 2.087 12.201 1.00 74.81 70 LEU A C 1
ATOM 538 O O . LEU A 1 70 ? -11.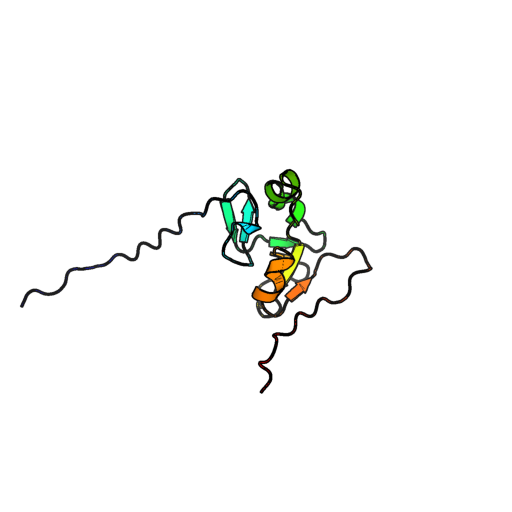984 1.938 12.659 1.00 74.81 70 LEU A O 1
ATOM 542 N N . GLU A 1 71 ? -10.357 3.281 11.887 1.00 70.50 71 GLU A N 1
ATOM 543 C CA . GLU A 1 71 ? -11.087 4.543 12.053 1.00 70.50 71 GLU A CA 1
ATOM 544 C C . GLU A 1 71 ? -12.071 4.827 10.903 1.00 70.50 71 GLU A C 1
ATOM 546 O O . GLU A 1 71 ? -12.886 5.743 10.995 1.00 70.50 71 GLU A O 1
ATOM 551 N N . GLU A 1 72 ? -12.048 4.030 9.828 1.00 64.31 72 GLU A N 1
ATOM 552 C CA . GLU A 1 72 ? -12.927 4.213 8.672 1.00 64.31 72 GLU A CA 1
ATOM 553 C C . GLU A 1 72 ? -14.082 3.211 8.688 1.00 64.31 72 GLU A C 1
ATOM 555 O O . GLU A 1 72 ? -13.936 2.028 8.389 1.00 64.31 72 GLU A O 1
ATOM 560 N N . TYR A 1 73 ? -15.275 3.716 9.009 1.00 53.50 73 TYR A N 1
ATOM 561 C CA . TYR A 1 73 ? -16.504 2.935 9.205 1.00 53.50 73 TYR A CA 1
ATOM 562 C C . TYR A 1 73 ? -17.076 2.290 7.919 1.00 53.50 73 TYR A C 1
ATOM 564 O O . TYR A 1 73 ? -18.128 1.661 7.962 1.00 53.50 73 TYR A O 1
ATOM 572 N N . ILE A 1 74 ? -16.431 2.463 6.758 1.00 56.62 74 ILE A N 1
ATOM 573 C CA . ILE A 1 74 ? -17.055 2.233 5.438 1.00 56.62 74 ILE A CA 1
ATOM 574 C C . ILE A 1 74 ? -16.504 0.985 4.723 1.00 56.62 74 ILE A C 1
ATOM 576 O O . ILE A 1 74 ? -16.997 0.618 3.660 1.00 56.62 74 ILE A O 1
ATOM 580 N N . VAL A 1 75 ? -15.513 0.282 5.280 1.00 59.94 75 VAL A N 1
ATOM 581 C CA . VAL A 1 75 ? -14.950 -0.899 4.604 1.00 59.94 75 VAL A CA 1
ATOM 582 C C . VAL A 1 75 ? -15.663 -2.183 5.067 1.00 59.94 75 VAL A C 1
ATOM 584 O O . VAL A 1 75 ? -15.658 -2.471 6.270 1.00 59.94 75 VAL A O 1
ATOM 587 N N . PRO A 1 76 ? -16.280 -2.972 4.159 1.00 61.34 76 PRO A N 1
ATOM 588 C CA . PRO A 1 76 ? -16.938 -4.228 4.514 1.00 61.34 76 PRO A CA 1
ATOM 589 C C . PRO A 1 76 ? -15.997 -5.204 5.234 1.00 61.34 76 PRO A C 1
ATOM 591 O O . PRO A 1 76 ? -14.783 -5.206 5.023 1.00 61.34 76 PRO A O 1
ATOM 594 N N . ILE A 1 77 ? -16.556 -6.077 6.075 1.00 61.22 77 ILE A N 1
ATOM 595 C CA . ILE A 1 77 ? -15.786 -7.103 6.795 1.00 61.22 77 ILE A CA 1
ATOM 596 C C . ILE A 1 77 ? -15.049 -7.993 5.777 1.00 61.22 77 ILE A C 1
ATOM 598 O O . ILE A 1 77 ? -15.675 -8.558 4.884 1.00 61.22 77 ILE A O 1
ATOM 602 N N . GLY A 1 78 ? -13.724 -8.114 5.917 1.00 61.88 78 GLY A N 1
ATOM 603 C CA . GLY A 1 78 ? -12.868 -8.894 5.010 1.00 61.88 78 GLY A CA 1
ATOM 604 C C . GLY A 1 78 ? -12.240 -8.099 3.859 1.00 61.88 78 GLY A C 1
ATOM 605 O O . GLY A 1 78 ? -11.480 -8.680 3.086 1.00 61.88 78 GLY A O 1
ATOM 606 N N . TYR A 1 79 ? -12.514 -6.795 3.781 1.00 75.94 79 TYR A N 1
ATOM 607 C CA . TYR A 1 79 ? -11.922 -5.876 2.813 1.00 75.94 79 TYR A CA 1
ATOM 608 C C . TYR A 1 79 ? -11.089 -4.795 3.508 1.00 75.94 79 TYR A C 1
ATOM 610 O O . TYR A 1 79 ? -11.348 -4.427 4.657 1.00 75.94 79 TYR A O 1
ATOM 618 N N . GLY A 1 80 ? -10.084 -4.288 2.802 1.00 87.19 80 GLY A N 1
ATOM 619 C CA . GLY A 1 80 ? -9.166 -3.254 3.259 1.00 87.19 80 GLY A CA 1
ATOM 620 C C . GLY A 1 80 ? -8.685 -2.374 2.111 1.00 87.19 80 GLY A C 1
ATOM 621 O O . GLY A 1 80 ? -9.296 -2.329 1.043 1.00 87.19 80 GLY A O 1
ATOM 622 N N . ILE A 1 81 ? -7.569 -1.691 2.345 1.00 88.44 81 ILE A N 1
ATOM 623 C CA . ILE A 1 81 ? -6.829 -0.931 1.344 1.00 88.44 81 ILE A CA 1
ATOM 624 C C . ILE A 1 81 ? -5.382 -1.420 1.249 1.00 88.44 81 ILE A C 1
ATOM 626 O O . ILE A 1 81 ? -4.786 -1.848 2.242 1.00 88.44 81 ILE A O 1
ATOM 630 N N . CYS A 1 82 ? -4.811 -1.337 0.051 1.00 89.12 82 CYS A N 1
ATOM 631 C CA . CYS A 1 82 ? -3.401 -1.619 -0.167 1.00 89.12 82 CYS A CA 1
ATOM 632 C C . CYS A 1 82 ? -2.529 -0.492 0.383 1.00 89.12 82 CYS A C 1
ATOM 634 O O . CYS A 1 82 ? -2.697 0.675 0.027 1.00 89.12 82 CYS A O 1
ATOM 636 N N . VAL A 1 83 ? -1.580 -0.857 1.241 1.00 89.06 83 VAL A N 1
ATOM 637 C CA . VAL A 1 83 ? -0.646 0.072 1.885 1.00 89.06 83 VAL A CA 1
ATOM 638 C C . VAL A 1 83 ? 0.748 -0.540 1.839 1.00 89.06 83 VAL A C 1
ATOM 640 O O . VAL A 1 83 ? 0.934 -1.718 2.153 1.00 89.06 83 VAL A O 1
ATOM 643 N N . VAL A 1 84 ? 1.743 0.259 1.456 1.00 86.38 84 VAL A N 1
ATOM 644 C CA . VAL A 1 84 ? 3.153 -0.142 1.547 1.00 86.38 84 VAL A CA 1
ATOM 645 C C . VAL A 1 84 ? 3.505 -0.334 3.020 1.00 86.38 84 VAL A C 1
ATOM 647 O O . VAL A 1 84 ? 3.296 0.580 3.816 1.00 86.38 84 VAL A O 1
ATOM 650 N N . SER A 1 85 ? 4.039 -1.502 3.394 1.00 78.25 85 SER A N 1
ATOM 651 C CA . SER A 1 85 ? 4.258 -1.858 4.806 1.00 78.25 85 SER A CA 1
ATOM 652 C C . SER A 1 85 ? 5.071 -0.822 5.585 1.00 78.25 85 SER A C 1
ATOM 654 O O . SER A 1 85 ? 4.772 -0.572 6.741 1.00 78.25 85 SER A O 1
ATOM 656 N N . GLU A 1 86 ? 6.033 -0.144 4.964 1.00 79.88 86 GLU A N 1
ATOM 657 C CA . GLU A 1 86 ? 6.833 0.890 5.640 1.00 79.88 86 GLU A CA 1
ATOM 658 C C . GLU A 1 86 ? 6.086 2.217 5.853 1.00 79.88 86 GLU A C 1
ATOM 660 O O . GLU A 1 86 ? 6.446 3.011 6.720 1.00 79.88 86 GLU A O 1
ATOM 665 N N . LYS A 1 87 ? 5.013 2.465 5.093 1.00 81.62 87 LYS A N 1
ATOM 666 C CA . LYS A 1 87 ? 4.159 3.655 5.229 1.00 81.62 87 LYS A CA 1
ATOM 667 C C . LYS A 1 87 ? 2.973 3.419 6.168 1.00 81.62 87 LYS A C 1
ATOM 669 O O . LYS A 1 87 ? 2.237 4.358 6.465 1.00 81.62 87 LYS A O 1
ATOM 674 N N . VAL A 1 88 ? 2.804 2.194 6.675 1.00 82.88 88 VAL A N 1
ATOM 675 C CA . VAL A 1 88 ? 1.661 1.786 7.504 1.00 82.88 88 VAL A CA 1
ATOM 676 C C . VAL A 1 88 ? 1.487 2.655 8.753 1.00 82.88 88 VAL A C 1
ATOM 678 O O . VAL A 1 88 ? 0.373 3.070 9.061 1.00 82.88 88 VAL A O 1
ATOM 681 N N . GLY A 1 89 ? 2.589 3.029 9.414 1.00 79.25 89 GLY A N 1
ATOM 682 C CA . GLY A 1 89 ? 2.564 3.863 10.621 1.00 79.25 89 GLY A CA 1
ATOM 683 C C . GLY A 1 89 ? 2.043 5.286 10.388 1.00 79.25 89 GLY A C 1
ATOM 684 O O . GLY A 1 89 ? 1.692 5.973 11.340 1.00 79.25 89 GLY A O 1
ATOM 685 N N . GLN A 1 90 ? 1.954 5.728 9.130 1.00 83.12 90 GLN A N 1
ATOM 686 C CA . GLN A 1 90 ? 1.414 7.037 8.749 1.00 83.12 90 GLN A CA 1
ATOM 687 C C . GLN A 1 90 ? -0.096 6.991 8.458 1.00 83.12 90 GLN A C 1
ATOM 689 O O . GLN A 1 90 ? -0.711 8.033 8.245 1.00 83.12 90 GLN A O 1
ATOM 694 N N . VAL A 1 91 ? -0.700 5.797 8.409 1.00 77.25 91 VAL A N 1
ATOM 695 C CA . VAL A 1 91 ? -2.125 5.601 8.086 1.00 77.25 91 VAL A CA 1
ATOM 696 C C . VAL A 1 91 ? -3.021 5.716 9.326 1.00 77.25 91 VAL A C 1
ATOM 698 O O . VAL A 1 91 ? -4.217 5.968 9.178 1.00 77.25 91 VAL A O 1
ATOM 701 N N . GLY A 1 92 ? -2.443 5.585 10.524 1.00 80.81 92 GLY A N 1
ATOM 702 C CA . GLY A 1 92 ? -3.158 5.557 11.800 1.00 80.81 92 GLY A CA 1
ATOM 703 C C . GLY A 1 92 ? -3.389 4.129 12.296 1.00 80.81 92 GLY A C 1
ATOM 704 O O . GLY A 1 92 ? -2.601 3.227 12.006 1.00 80.81 92 GLY A O 1
ATOM 705 N N . ALA A 1 93 ? -4.471 3.916 13.048 1.00 80.94 93 ALA A N 1
ATOM 706 C CA . ALA A 1 93 ? -4.825 2.596 13.557 1.00 80.94 93 ALA A CA 1
ATOM 707 C C . ALA A 1 93 ? -5.295 1.679 12.415 1.00 80.94 93 ALA A C 1
ATOM 709 O O . ALA A 1 93 ? -6.368 1.870 11.833 1.00 80.94 93 ALA A O 1
ATOM 710 N N . VAL A 1 94 ? -4.496 0.661 12.104 1.00 80.44 94 VAL A N 1
ATOM 711 C CA . VAL A 1 94 ? -4.800 -0.313 11.053 1.00 80.44 94 VAL A CA 1
ATOM 712 C C . VAL A 1 94 ? -4.656 -1.749 11.545 1.00 80.44 94 VAL A C 1
ATOM 714 O O . VAL A 1 94 ? -3.922 -2.032 12.487 1.00 80.44 94 VAL A O 1
ATOM 717 N N . GLN A 1 95 ? -5.341 -2.667 10.872 1.00 82.94 95 GLN A N 1
ATOM 718 C CA . GLN A 1 95 ? -5.248 -4.106 11.084 1.00 82.94 95 GLN A CA 1
ATOM 719 C C . GLN A 1 95 ? -4.888 -4.787 9.766 1.00 82.94 95 GLN A C 1
ATOM 721 O O . GLN A 1 95 ? -5.605 -4.643 8.778 1.00 82.94 95 GLN A O 1
ATOM 726 N N . ARG A 1 96 ? -3.799 -5.554 9.732 1.00 83.75 96 ARG A N 1
ATOM 727 C CA . ARG A 1 96 ? -3.449 -6.360 8.555 1.00 83.75 96 ARG A CA 1
ATOM 728 C C . ARG A 1 96 ? -4.510 -7.445 8.341 1.00 83.75 96 ARG A C 1
ATOM 730 O O . ARG A 1 96 ? -4.853 -8.160 9.278 1.00 83.75 96 ARG A O 1
ATOM 737 N N . LEU A 1 97 ? -5.042 -7.547 7.122 1.00 78.50 97 LEU A N 1
ATOM 738 C CA . LEU A 1 97 ? -6.052 -8.555 6.761 1.00 78.50 97 LEU A CA 1
ATOM 739 C C . LEU A 1 97 ? -5.449 -9.804 6.126 1.00 78.50 97 LEU A C 1
ATOM 741 O O . LEU A 1 97 ? -6.055 -10.868 6.177 1.00 78.50 97 LEU A O 1
ATOM 745 N N . SER A 1 98 ? -4.270 -9.668 5.521 1.00 66.06 98 SER A N 1
ATOM 746 C CA . SER A 1 98 ? -3.571 -10.782 4.891 1.00 66.06 98 SER A CA 1
ATOM 747 C C . SER A 1 98 ? -2.934 -11.691 5.945 1.00 66.06 98 SER A C 1
ATOM 749 O O . SER A 1 98 ? -2.064 -11.223 6.688 1.00 66.06 98 SER A O 1
ATOM 751 N N . GLY A 1 99 ? -3.292 -12.972 5.957 1.00 56.56 99 GLY A N 1
ATOM 752 C CA . GLY A 1 99 ? -2.639 -14.002 6.763 1.00 56.56 99 GLY A CA 1
ATOM 753 C C . GLY A 1 99 ? -2.004 -15.081 5.887 1.00 56.56 99 GLY A C 1
ATOM 754 O O . GLY A 1 99 ? -2.690 -15.736 5.114 1.00 56.56 99 GLY A O 1
ATOM 755 N N . SER A 1 100 ? -0.699 -15.284 6.047 1.00 39.47 100 SER A N 1
ATOM 756 C CA . SER A 1 100 ? -0.190 -16.632 6.307 1.00 39.47 100 SER A CA 1
ATOM 757 C C . SER A 1 100 ? 0.061 -16.658 7.815 1.00 39.47 100 SER A C 1
ATOM 759 O O . SER A 1 100 ? 0.610 -15.688 8.337 1.00 39.47 100 SER A O 1
ATOM 761 N N . ASP A 1 101 ? -0.408 -17.701 8.496 1.00 42.19 101 ASP A N 1
ATOM 762 C CA . ASP A 1 101 ? -0.713 -17.816 9.937 1.00 42.19 101 ASP A CA 1
ATOM 763 C C . ASP A 1 101 ? 0.436 -17.613 10.962 1.00 42.19 101 ASP A C 1
ATOM 765 O O . ASP A 1 101 ? 0.475 -18.283 11.993 1.00 42.19 101 ASP A O 1
ATOM 769 N N . THR A 1 102 ? 1.379 -16.691 10.754 1.00 41.31 102 THR A N 1
ATOM 770 C CA . THR A 1 102 ? 2.489 -16.459 11.703 1.00 41.31 102 THR A CA 1
ATOM 771 C C . THR A 1 102 ? 2.813 -15.003 12.032 1.00 41.31 102 THR A C 1
ATOM 773 O O . THR A 1 102 ? 3.657 -14.780 12.894 1.00 41.31 102 THR A O 1
ATOM 776 N N . ASP A 1 103 ? 2.170 -14.003 11.428 1.00 44.31 103 ASP A N 1
ATOM 777 C CA . ASP A 1 103 ? 2.519 -12.606 11.720 1.00 44.31 103 ASP A CA 1
ATOM 778 C C . ASP A 1 103 ? 1.652 -12.010 12.835 1.00 44.31 103 ASP A C 1
ATOM 780 O O . ASP A 1 103 ? 0.429 -11.896 12.732 1.00 44.31 103 ASP A O 1
ATOM 784 N N . HIS A 1 104 ? 2.344 -11.636 13.910 1.00 42.91 104 HIS A N 1
ATOM 785 C CA . HIS A 1 104 ? 1.875 -10.840 15.032 1.00 42.91 104 HIS A CA 1
ATOM 786 C C . HIS A 1 104 ? 0.956 -9.683 14.607 1.00 42.91 104 HIS A C 1
ATOM 788 O O . HIS A 1 104 ? 1.137 -9.055 13.568 1.00 42.91 104 HIS A O 1
ATOM 794 N N . LEU A 1 105 ? -0.014 -9.363 15.467 1.00 44.25 105 LEU A N 1
ATOM 795 C CA . LEU A 1 105 ? -0.739 -8.096 15.426 1.00 44.25 105 LEU A CA 1
ATOM 796 C C . LEU A 1 105 ? 0.268 -6.932 15.413 1.00 44.25 105 LEU A C 1
ATOM 798 O O . LEU A 1 105 ? 0.777 -6.548 16.465 1.00 44.25 105 LEU A O 1
ATOM 802 N N . ASP A 1 106 ? 0.527 -6.366 14.234 1.00 48.97 106 ASP A N 1
ATOM 803 C CA . ASP A 1 106 ? 1.285 -5.126 14.056 1.00 48.97 106 ASP A CA 1
ATOM 804 C C . ASP A 1 106 ? 0.441 -3.941 14.565 1.00 48.97 106 ASP A C 1
ATOM 806 O O . ASP A 1 106 ? -0.094 -3.136 13.801 1.00 48.97 106 ASP A O 1
ATOM 810 N N . PHE A 1 107 ? 0.264 -3.848 15.886 1.00 45.31 107 PHE A N 1
ATOM 811 C CA . PHE A 1 107 ? -0.274 -2.655 16.532 1.00 45.31 107 PHE A CA 1
ATOM 812 C C . PHE A 1 107 ? 0.788 -1.557 16.478 1.00 45.31 107 PHE A C 1
ATOM 814 O O . PHE A 1 107 ? 1.580 -1.381 17.406 1.00 45.31 107 PHE A O 1
ATOM 821 N N . HIS A 1 108 ? 0.780 -0.773 15.403 1.00 46.34 108 HIS A N 1
ATOM 822 C CA . HIS A 1 108 ? 1.446 0.521 15.403 1.00 46.34 108 HIS A CA 1
ATOM 823 C C . HIS A 1 108 ? 0.643 1.468 16.300 1.00 46.34 108 HIS A C 1
ATOM 825 O O . HIS A 1 108 ? -0.281 2.147 15.858 1.00 46.34 108 HIS A O 1
ATOM 831 N N . HIS A 1 109 ? 0.963 1.473 17.596 1.00 41.66 109 HIS A N 1
ATOM 832 C CA . HIS A 1 109 ? 0.493 2.523 18.488 1.00 41.66 109 HIS A CA 1
ATOM 833 C C . HIS A 1 109 ? 1.061 3.865 18.006 1.00 41.66 109 HIS A C 1
ATOM 835 O O . HIS A 1 109 ? 2.252 3.933 17.683 1.00 41.66 109 HIS A O 1
ATOM 841 N N . PRO A 1 110 ? 0.258 4.942 17.980 1.00 41.41 110 PRO A N 1
ATOM 842 C CA . PRO A 1 110 ? 0.805 6.276 17.808 1.00 41.41 110 PRO A CA 1
ATOM 843 C C . PRO A 1 110 ? 1.796 6.521 18.949 1.00 41.41 110 PRO A C 1
ATOM 845 O O . PRO A 1 110 ? 1.449 6.372 20.123 1.00 41.41 110 PRO A O 1
ATOM 848 N N . LEU A 1 111 ? 3.044 6.845 18.603 1.00 43.34 111 LEU A N 1
ATOM 849 C CA . LEU A 1 111 ? 4.052 7.274 19.567 1.00 43.34 111 LEU A CA 1
ATOM 850 C C . LEU A 1 111 ? 3.525 8.542 20.245 1.00 43.34 111 LEU A C 1
ATOM 852 O O . LEU A 1 111 ? 3.591 9.634 19.682 1.00 43.34 111 LEU A O 1
ATOM 856 N N . LEU A 1 112 ? 2.952 8.389 21.439 1.00 39.69 112 LEU A N 1
ATOM 857 C CA . LEU A 1 112 ? 2.660 9.519 22.308 1.00 39.69 112 LEU A CA 1
ATOM 858 C C . LEU A 1 112 ? 3.986 10.248 22.575 1.00 39.69 112 LEU A C 1
ATOM 860 O O . LEU A 1 112 ? 4.985 9.586 22.878 1.00 39.69 112 LEU A O 1
ATOM 864 N N . PRO A 1 113 ? 4.029 11.587 22.466 1.00 41.66 113 PRO A N 1
ATOM 865 C CA . PRO A 1 113 ? 5.232 12.331 22.788 1.00 41.66 113 PRO A CA 1
ATOM 866 C C . PRO A 1 113 ? 5.545 12.108 24.269 1.00 41.66 113 PRO A C 1
ATOM 868 O O . PRO A 1 113 ? 4.728 12.405 25.144 1.00 41.66 113 PRO A O 1
ATOM 871 N N . HIS A 1 114 ? 6.719 11.539 24.547 1.00 39.00 114 HIS A N 1
ATOM 872 C CA . HIS A 1 114 ? 7.243 11.515 25.902 1.00 39.00 114 HIS A CA 1
ATOM 873 C C . HIS A 1 114 ? 7.439 12.962 26.372 1.00 39.00 114 HIS A C 1
ATOM 875 O O . HIS A 1 114 ? 8.001 13.794 25.662 1.00 39.00 114 HIS A O 1
ATOM 881 N N . LYS A 1 115 ? 6.871 13.196 27.551 1.00 35.94 115 LYS A N 1
ATOM 882 C CA . LYS A 1 115 ? 6.789 14.424 28.340 1.00 35.94 115 LYS A CA 1
ATOM 883 C C . LYS A 1 115 ? 8.103 15.192 28.471 1.00 35.94 115 LYS A C 1
ATOM 885 O O . LYS A 1 115 ? 9.147 14.526 28.647 1.00 35.94 115 LYS A O 1
#

Foldseek 3Di:
DDDDPPPVPPPPPPPFDFDQFQVVDPDQQWTQAPRTTDGFAKDFLQFPQVVRGPSCVVVVHQGWAFKAQPPDPPADPGMGGTGRPVSVLVSAAIFGSHDPPDDDGPGSDPPDDDD

Mean predicted aligned error: 12.23 Å

pLDDT: mean 72.24, std 17.88, range [35.94, 91.31]

Sequence (115 aa):
MHFSSALTICAFICKEKECTVSYDCPNPREVCVGQLCRKNLPCNKDNDCFFYAAADIANGSPHPKCYKVLEEYIVPIGYGICVVSEKVGQVGAVQRLSGSDTDHLDFHHPLLPHK

Secondary structure (DSSP, 8-state):
---------------PPB-SSGGG-SSTTEEEETTEEEES-EEETT-THHHH-HHHHHTTPPPPEEEEETT-TTSPTTEEEEE-GGGGGGT-SEEE----TT---------PPP-

Radius of gyration: 17.93 Å; Cα contacts (8 Å, |Δi|>4): 211; chains: 1; bounding box: 29×69×43 Å

Solvent-accessible surface area (backbone atoms only — not comparable to full-atom values): 6878 Å² total; per-residue (Å²): 139,86,81,85,80,79,76,73,74,80,71,78,72,77,68,76,46,70,28,70,29,37,81,67,33,88,49,48,40,18,37,18,44,94,47,26,44,40,68,62,44,73,20,35,40,86,33,56,22,59,78,48,21,56,39,14,58,78,66,74,42,87,51,35,40,16,26,28,54,71,86,51,94,80,61,56,94,66,37,29,27,25,24,33,70,91,34,43,77,76,73,47,59,50,43,76,48,50,70,72,100,77,76,73,86,71,73,58,69,79,83,71,80,81,128

Organism: NCBI:txid2607531